Protein AF-A0A4P5VFC8-F1 (afdb_monomer_lite)

Foldseek 3Di:
DDDDPPPPPPPPPVPVLLVVLVVVLVVLVDDPPVVCVVCVVVVNNVVSVVVSVVVNVVSVVVNCVSSCVPVDDPPDDDDDDDDDDD

Structure (mmCIF, N/CA/C/O backbone):
data_AF-A0A4P5VFC8-F1
#
_entry.id   AF-A0A4P5VFC8-F1
#
loop_
_atom_site.group_PDB
_atom_site.id
_atom_site.type_symbol
_atom_site.label_atom_id
_atom_site.label_alt_id
_atom_site.label_comp_id
_atom_site.label_asym_id
_atom_site.label_entity_id
_atom_site.label_seq_id
_atom_site.pdbx_PDB_ins_code
_atom_site.Cartn_x
_atom_site.Cartn_y
_atom_site.Cartn_z
_atom_site.occupancy
_atom_site.B_iso_or_equiv
_atom_site.auth_seq_id
_atom_site.auth_comp_id
_atom_site.auth_asym_id
_atom_site.auth_atom_id
_atom_site.pdbx_PDB_model_num
ATOM 1 N N . MET A 1 1 ? -4.485 -18.978 47.755 1.00 44.91 1 MET A N 1
ATOM 2 C CA . MET A 1 1 ? -5.509 -19.364 46.761 1.00 44.91 1 MET A CA 1
ATOM 3 C C . MET A 1 1 ? -5.990 -18.065 46.150 1.00 44.91 1 MET A C 1
ATOM 5 O O . MET A 1 1 ? -6.981 -17.498 46.588 1.00 44.91 1 MET A O 1
ATOM 9 N N . ASP A 1 2 ? -5.173 -17.527 45.255 1.00 38.22 2 ASP A N 1
ATOM 10 C CA . ASP A 1 2 ? -5.364 -16.234 44.610 1.00 38.22 2 ASP A CA 1
ATOM 11 C C . ASP A 1 2 ? -6.474 -16.345 43.555 1.00 38.22 2 ASP A C 1
ATOM 13 O O . ASP A 1 2 ? -6.461 -17.304 42.775 1.00 38.22 2 ASP A O 1
ATOM 17 N N . PRO A 1 3 ? -7.447 -15.418 43.498 1.00 52.59 3 PRO A N 1
ATOM 18 C CA . PRO A 1 3 ? -8.378 -15.384 42.385 1.00 52.59 3 PRO A CA 1
ATOM 19 C C . PRO A 1 3 ? -7.602 -14.942 41.145 1.00 52.59 3 PRO A C 1
ATOM 21 O O . PRO A 1 3 ? -7.144 -13.803 41.050 1.00 52.59 3 PRO A O 1
ATOM 24 N N . VAL A 1 4 ? -7.429 -15.878 40.210 1.00 54.38 4 VAL A N 1
ATOM 25 C CA . VAL A 1 4 ? -6.830 -15.624 38.903 1.00 54.38 4 VAL A CA 1
ATOM 26 C C . VAL A 1 4 ? -7.543 -14.422 38.284 1.00 54.38 4 VAL A C 1
ATOM 28 O O . VAL A 1 4 ? -8.768 -14.404 38.141 1.00 54.38 4 VAL A O 1
ATOM 31 N N . SER A 1 5 ? -6.777 -13.371 38.005 1.00 47.16 5 SER A N 1
ATOM 32 C CA . SER A 1 5 ? -7.277 -12.161 37.376 1.00 47.16 5 SER A CA 1
ATOM 33 C C . SER A 1 5 ? -7.861 -12.522 36.015 1.00 47.16 5 SER A C 1
ATOM 35 O O . SER A 1 5 ? -7.131 -12.735 35.049 1.00 47.16 5 SER A O 1
ATOM 37 N N . LEU A 1 6 ? -9.190 -12.555 35.936 1.00 47.81 6 LEU A N 1
ATOM 38 C CA . LEU A 1 6 ? -9.962 -12.503 34.698 1.00 47.81 6 LEU A CA 1
ATOM 39 C C . LEU A 1 6 ? -9.840 -11.102 34.080 1.00 47.81 6 LEU A C 1
ATOM 41 O O . LEU A 1 6 ? -10.826 -10.428 33.810 1.00 47.81 6 LEU A O 1
ATOM 45 N N . ALA A 1 7 ? -8.608 -10.664 33.822 1.00 44.16 7 ALA A N 1
ATOM 46 C CA . ALA A 1 7 ? -8.329 -9.617 32.855 1.00 44.16 7 ALA A CA 1
ATOM 47 C C . ALA A 1 7 ? -8.390 -10.244 31.453 1.00 44.16 7 ALA A C 1
ATOM 49 O O . ALA A 1 7 ? -7.433 -10.212 30.682 1.00 44.16 7 ALA A O 1
ATOM 50 N N . GLN A 1 8 ? -9.529 -10.858 31.124 1.00 46.47 8 GLN A N 1
ATOM 51 C CA . GLN A 1 8 ? -9.930 -10.979 29.735 1.00 46.47 8 GLN A CA 1
ATOM 52 C C . GLN A 1 8 ? -10.254 -9.558 29.305 1.00 46.47 8 GLN A C 1
ATOM 54 O O . GLN A 1 8 ? -11.314 -9.028 29.620 1.00 46.47 8 GLN A O 1
ATOM 59 N N . GLY A 1 9 ? -9.262 -8.924 28.678 1.00 43.66 9 GLY A N 1
ATOM 60 C CA . GLY A 1 9 ? -9.414 -7.661 27.982 1.00 43.66 9 GLY A CA 1
ATOM 61 C C . GLY A 1 9 ? -10.506 -7.813 26.937 1.00 43.66 9 GLY A C 1
ATOM 62 O O . GLY A 1 9 ? -10.258 -8.247 25.813 1.00 43.66 9 GLY A O 1
ATOM 63 N N . ASP A 1 10 ? -11.715 -7.471 27.351 1.00 48.72 10 ASP A N 1
ATOM 64 C CA . ASP A 1 10 ? -12.855 -7.186 26.507 1.00 48.72 10 ASP A CA 1
ATOM 65 C C . ASP A 1 10 ? -12.561 -5.882 25.760 1.00 48.72 10 ASP A C 1
ATOM 67 O O . ASP A 1 10 ? -12.973 -4.796 26.148 1.00 48.72 10 ASP A O 1
ATOM 71 N N . ASN A 1 11 ? -11.690 -5.963 24.756 1.00 51.34 11 ASN A N 1
ATOM 72 C CA . ASN A 1 11 ? -11.592 -4.941 23.722 1.00 51.34 11 ASN A CA 1
ATOM 73 C C . ASN A 1 11 ? -11.034 -5.539 22.433 1.00 51.34 11 ASN A C 1
ATOM 75 O O . ASN A 1 11 ? -10.156 -4.985 21.767 1.00 51.34 11 ASN A O 1
ATOM 79 N N . ARG A 1 12 ? -11.537 -6.723 22.080 1.00 53.94 12 ARG A N 1
ATOM 80 C CA . ARG A 1 12 ? -11.532 -7.104 20.681 1.00 53.94 12 ARG A CA 1
ATOM 81 C C . ARG A 1 12 ? -12.525 -6.182 19.997 1.00 53.94 12 ARG A C 1
ATOM 83 O O . ARG A 1 12 ? -13.723 -6.445 19.98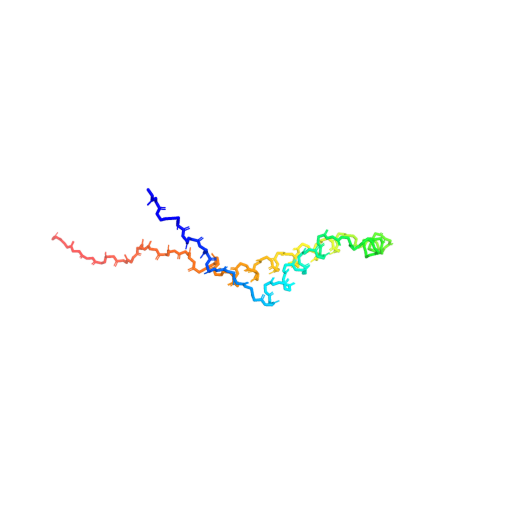0 1.00 53.94 12 ARG A O 1
ATOM 90 N N . ILE A 1 13 ? -12.027 -5.084 19.444 1.00 56.91 13 ILE A N 1
ATOM 91 C CA . ILE A 1 13 ? -12.724 -4.399 18.361 1.00 56.91 13 ILE A CA 1
ATOM 92 C C . ILE A 1 13 ? -12.676 -5.359 17.162 1.00 56.91 13 ILE A C 1
ATOM 94 O O . ILE A 1 13 ? -11.991 -5.104 16.181 1.00 56.91 13 ILE A O 1
ATOM 98 N N . ASP A 1 14 ? -13.379 -6.493 17.251 1.00 60.97 14 ASP A N 1
ATOM 99 C CA . ASP A 1 14 ? -13.657 -7.421 16.152 1.00 60.97 14 ASP A CA 1
ATOM 100 C C . ASP A 1 14 ? -14.720 -6.751 15.270 1.00 60.97 14 ASP A C 1
ATOM 102 O O . ASP A 1 14 ? -15.852 -7.207 15.107 1.00 60.97 14 ASP A O 1
ATOM 106 N N . SER A 1 15 ? -14.388 -5.561 14.777 1.00 76.31 15 SER A N 1
ATOM 107 C CA . SER A 1 15 ? -15.171 -4.903 13.754 1.00 76.31 15 SER A CA 1
ATOM 108 C C . SER A 1 15 ? -14.758 -5.537 12.431 1.00 76.31 15 SER A C 1
ATOM 110 O O . SER A 1 15 ? -13.572 -5.471 12.095 1.00 76.31 15 SER A O 1
ATOM 112 N N . PRO A 1 16 ? -15.699 -6.061 11.624 1.00 86.56 16 PRO A N 1
ATOM 113 C CA . PRO A 1 16 ? -15.416 -6.514 10.260 1.00 86.56 16 PRO A CA 1
ATOM 114 C C . PRO A 1 16 ? -14.637 -5.476 9.438 1.00 86.56 16 PRO A C 1
ATOM 116 O O . PRO A 1 16 ? -13.892 -5.808 8.519 1.00 86.56 16 PRO A O 1
ATOM 119 N N . HIS A 1 17 ? -14.782 -4.197 9.793 1.00 86.38 17 HIS A N 1
ATOM 120 C CA . HIS A 1 17 ? -14.051 -3.088 9.201 1.00 86.38 17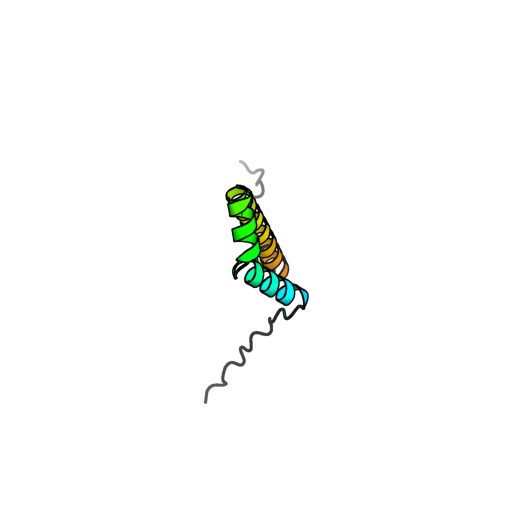 HIS A CA 1
ATOM 121 C C . HIS A 1 17 ? -12.563 -3.056 9.597 1.00 86.38 17 HIS A C 1
ATOM 123 O O . HIS A 1 17 ? -11.718 -2.742 8.761 1.00 86.38 17 HIS A O 1
ATOM 129 N N . LEU A 1 18 ? -12.224 -3.383 10.847 1.00 91.19 18 LEU A N 1
ATOM 130 C CA . LEU A 1 18 ? -10.836 -3.498 11.306 1.00 91.19 18 LEU A CA 1
ATOM 131 C C . LEU A 1 18 ? -10.148 -4.709 10.663 1.00 91.19 18 LEU A C 1
ATOM 133 O O . LEU A 1 18 ? -9.018 -4.589 10.188 1.00 91.19 18 LEU A O 1
ATOM 137 N N . ASP A 1 19 ? -10.851 -5.838 10.579 1.00 91.06 19 ASP A N 1
ATOM 138 C CA . ASP A 1 19 ? -10.358 -7.044 9.907 1.00 91.06 19 ASP A CA 1
ATOM 139 C C . ASP A 1 19 ? -10.097 -6.798 8.423 1.00 91.06 19 ASP A C 1
ATOM 141 O O . ASP A 1 19 ? -9.036 -7.162 7.910 1.00 91.06 19 ASP A O 1
ATOM 145 N N . ALA A 1 20 ? -11.013 -6.099 7.745 1.00 93.50 20 ALA A N 1
ATOM 146 C CA . ALA A 1 20 ? -10.822 -5.687 6.360 1.00 93.50 20 ALA A CA 1
ATOM 147 C C . ALA A 1 20 ? -9.570 -4.808 6.195 1.00 93.50 20 ALA A C 1
ATOM 149 O O . ALA A 1 20 ? -8.778 -5.042 5.285 1.00 93.50 20 ALA A O 1
ATOM 150 N N . ILE A 1 21 ? -9.335 -3.839 7.088 1.00 94.12 21 ILE A N 1
ATOM 151 C CA . ILE A 1 21 ? -8.129 -2.995 7.035 1.00 94.12 21 ILE A CA 1
ATOM 152 C C . ILE A 1 21 ? -6.857 -3.820 7.257 1.00 94.12 21 ILE A C 1
ATOM 154 O O . ILE A 1 21 ? -5.877 -3.637 6.535 1.00 94.12 21 ILE A O 1
ATOM 158 N N . ASN A 1 22 ? -6.861 -4.742 8.220 1.00 92.81 22 ASN A N 1
ATOM 159 C CA . ASN A 1 22 ? -5.719 -5.619 8.480 1.00 92.81 22 ASN A CA 1
ATOM 160 C C . ASN A 1 22 ? -5.416 -6.532 7.282 1.00 92.81 22 ASN A C 1
ATOM 162 O O . ASN A 1 22 ? -4.245 -6.729 6.945 1.00 92.81 22 ASN A O 1
ATOM 166 N N . LEU A 1 23 ? -6.452 -7.043 6.611 1.00 93.25 23 LEU A N 1
ATOM 167 C CA . LEU A 1 23 ? -6.314 -7.818 5.380 1.00 93.25 23 LEU A CA 1
ATOM 168 C C . LEU A 1 23 ? -5.711 -6.967 4.254 1.00 93.25 23 LEU A C 1
ATOM 170 O O . LEU A 1 23 ? -4.693 -7.350 3.686 1.00 93.25 23 LEU A O 1
ATOM 174 N N . MET A 1 24 ? -6.255 -5.771 4.006 1.00 93.62 24 MET A N 1
ATOM 175 C CA . MET A 1 24 ? -5.746 -4.853 2.976 1.00 93.62 24 MET A CA 1
ATOM 176 C C . MET A 1 24 ? -4.280 -4.461 3.220 1.00 93.62 24 MET A C 1
ATOM 178 O O . MET A 1 24 ? -3.478 -4.433 2.289 1.00 93.62 24 MET A O 1
ATOM 182 N N . LEU A 1 25 ? -3.897 -4.191 4.474 1.00 94.44 25 LEU A N 1
ATOM 183 C CA . LEU A 1 25 ? -2.509 -3.897 4.848 1.00 94.44 25 LEU A CA 1
ATOM 184 C C . LEU A 1 25 ? -1.574 -5.081 4.584 1.00 94.44 25 LEU A C 1
ATOM 186 O O . LEU A 1 25 ? -0.431 -4.889 4.161 1.00 94.44 25 LEU A O 1
ATOM 190 N N . ARG A 1 26 ? -2.043 -6.306 4.846 1.00 93.12 26 ARG A N 1
ATOM 191 C CA . ARG A 1 26 ? -1.287 -7.521 4.546 1.00 93.12 26 ARG A CA 1
ATOM 192 C C . ARG A 1 26 ? -1.101 -7.670 3.042 1.00 93.12 26 ARG A C 1
ATOM 194 O O . ARG A 1 26 ? 0.042 -7.813 2.624 1.00 93.12 26 ARG A O 1
ATOM 201 N N . ASP A 1 27 ? -2.163 -7.541 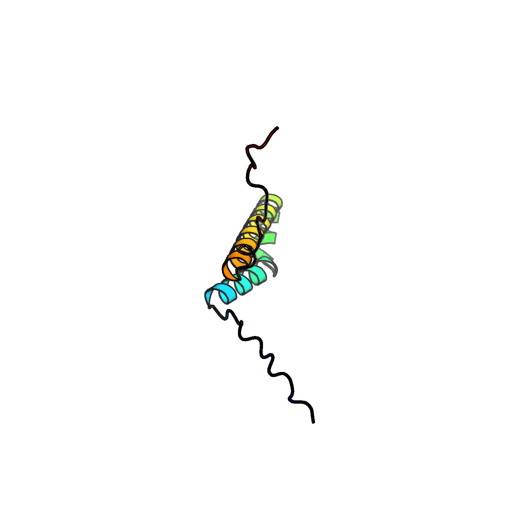2.255 1.00 91.38 27 ASP A N 1
ATOM 202 C CA . ASP A 1 27 ? -2.124 -7.682 0.794 1.00 91.38 27 ASP A CA 1
ATOM 203 C C . ASP A 1 27 ? -1.171 -6.672 0.145 1.00 91.38 27 ASP A C 1
ATOM 205 O O . ASP A 1 27 ? -0.342 -7.034 -0.689 1.00 91.38 27 ASP A O 1
ATOM 209 N N . LEU A 1 28 ? -1.188 -5.415 0.601 1.00 90.81 28 LEU A N 1
ATOM 210 C CA . LEU A 1 28 ? -0.253 -4.393 0.121 1.00 90.81 28 LEU A CA 1
ATOM 211 C C . LEU A 1 28 ? 1.209 -4.727 0.437 1.00 90.81 28 LEU A C 1
ATOM 213 O O . LEU A 1 28 ? 2.095 -4.441 -0.368 1.00 90.81 28 LEU A O 1
ATOM 217 N N . ARG A 1 29 ? 1.478 -5.355 1.588 1.00 86.69 29 ARG A N 1
ATOM 218 C CA . ARG A 1 29 ? 2.828 -5.796 1.975 1.00 86.69 29 ARG A CA 1
ATOM 219 C C . ARG A 1 29 ? 3.250 -7.073 1.253 1.00 86.69 29 ARG A C 1
ATOM 221 O O . ARG A 1 29 ? 4.428 -7.234 0.925 1.00 86.69 29 ARG A O 1
ATOM 228 N N . THR A 1 30 ? 2.323 -7.996 1.014 1.00 78.06 30 THR A N 1
ATOM 229 C CA . THR A 1 30 ? 2.622 -9.314 0.456 1.00 78.06 30 THR A CA 1
ATOM 230 C C . THR A 1 30 ? 2.248 -9.419 -1.013 1.00 78.06 30 THR A C 1
ATOM 232 O O . THR A 1 30 ? 1.171 -9.869 -1.373 1.00 78.06 30 THR A O 1
ATOM 235 N N . ARG A 1 31 ? 3.268 -9.157 -1.837 1.00 63.50 31 ARG A N 1
ATOM 236 C CA . ARG A 1 31 ? 3.471 -9.738 -3.174 1.00 63.50 31 ARG A CA 1
ATOM 237 C C . ARG A 1 31 ? 2.396 -9.431 -4.213 1.00 63.50 31 ARG A C 1
ATOM 239 O O . ARG A 1 31 ? 1.667 -10.304 -4.668 1.00 63.50 31 ARG A O 1
ATOM 246 N N . HIS A 1 32 ? 2.498 -8.232 -4.766 1.00 81.38 32 HIS A N 1
ATOM 247 C CA . HIS A 1 32 ? 2.023 -7.959 -6.117 1.00 81.38 32 HIS A CA 1
ATOM 248 C C . HIS A 1 32 ? 3.144 -8.162 -7.150 1.00 81.38 32 HIS A C 1
ATOM 250 O O . HIS A 1 32 ? 3.500 -7.224 -7.859 1.00 81.38 32 HIS A O 1
ATOM 256 N N . ASP A 1 33 ? 3.742 -9.361 -7.213 1.00 82.50 33 ASP A N 1
ATOM 257 C CA . ASP A 1 33 ? 4.878 -9.646 -8.114 1.00 82.50 33 ASP A CA 1
ATOM 258 C C . ASP A 1 33 ? 4.544 -9.319 -9.576 1.00 82.50 33 ASP A C 1
ATOM 260 O O . ASP A 1 33 ? 5.305 -8.620 -10.241 1.00 82.50 33 ASP A O 1
ATOM 264 N N . ASP A 1 34 ? 3.348 -9.684 -10.035 1.00 88.12 34 ASP A N 1
ATOM 265 C CA . ASP A 1 34 ? 2.878 -9.357 -11.382 1.00 88.12 34 ASP A CA 1
ATOM 266 C C . ASP A 1 34 ? 2.744 -7.847 -11.630 1.00 88.12 34 ASP A C 1
ATOM 268 O O . ASP A 1 34 ? 3.085 -7.355 -12.707 1.00 88.12 34 ASP A O 1
ATOM 272 N N . ILE A 1 35 ? 2.249 -7.086 -10.647 1.00 87.75 35 ILE A N 1
ATOM 273 C CA . ILE A 1 35 ? 2.113 -5.625 -10.768 1.00 87.75 35 ILE A CA 1
ATOM 274 C C . ILE A 1 35 ? 3.497 -4.976 -10.739 1.00 87.75 35 ILE A C 1
ATOM 276 O O . ILE A 1 35 ? 3.763 -4.102 -11.559 1.00 87.75 35 ILE A O 1
ATOM 280 N N . ARG A 1 36 ? 4.399 -5.435 -9.863 1.00 88.88 36 ARG A N 1
ATOM 281 C CA . ARG A 1 36 ? 5.787 -4.960 -9.792 1.00 88.88 36 ARG A CA 1
ATOM 282 C C . ARG A 1 36 ? 6.542 -5.227 -11.086 1.00 88.88 36 ARG A C 1
ATOM 284 O O . ARG A 1 36 ? 7.197 -4.323 -11.591 1.00 88.88 36 ARG A O 1
ATOM 291 N N . HIS A 1 37 ? 6.406 -6.421 -11.661 1.00 91.81 37 HIS A N 1
ATOM 292 C CA . HIS A 1 37 ? 6.994 -6.744 -12.959 1.00 91.81 37 HIS A CA 1
ATOM 293 C C . HIS A 1 37 ? 6.443 -5.855 -14.071 1.00 91.81 37 HIS A C 1
ATOM 295 O O . HIS A 1 37 ? 7.216 -5.315 -14.859 1.00 91.81 37 HIS A O 1
ATOM 301 N N . ARG A 1 38 ? 5.121 -5.641 -14.121 1.00 91.81 38 ARG A N 1
ATOM 302 C CA . ARG A 1 38 ? 4.523 -4.721 -15.098 1.00 91.81 38 ARG A CA 1
ATOM 303 C C . ARG A 1 38 ? 5.007 -3.285 -14.909 1.00 91.81 38 ARG A C 1
ATOM 305 O O . ARG A 1 38 ? 5.296 -2.630 -15.904 1.00 91.81 38 ARG A O 1
ATOM 312 N N . ALA A 1 39 ? 5.123 -2.805 -13.674 1.00 92.69 39 ALA A N 1
ATOM 313 C CA . ALA A 1 39 ? 5.613 -1.460 -13.391 1.00 92.69 39 ALA A CA 1
ATOM 314 C C . ALA A 1 39 ? 7.087 -1.297 -13.773 1.00 92.69 39 ALA A C 1
ATOM 316 O O . ALA A 1 39 ? 7.433 -0.331 -14.445 1.00 92.69 39 ALA A O 1
ATOM 317 N N . ALA A 1 40 ? 7.927 -2.285 -13.462 1.00 91.88 40 ALA A N 1
ATOM 318 C CA . ALA A 1 40 ? 9.321 -2.310 -13.892 1.00 91.88 40 ALA A CA 1
ATOM 319 C C . ALA A 1 40 ? 9.446 -2.315 -15.419 1.00 91.88 40 ALA A C 1
ATOM 321 O O . ALA A 1 40 ? 10.216 -1.537 -15.974 1.00 91.88 40 ALA A O 1
ATOM 322 N N . PHE A 1 41 ? 8.633 -3.120 -16.108 1.00 93.00 41 PHE A N 1
ATOM 323 C CA . PHE A 1 41 ? 8.602 -3.160 -17.571 1.00 93.00 41 PHE A CA 1
ATOM 324 C C . PHE A 1 41 ? 8.158 -1.828 -18.193 1.00 93.00 41 PHE A C 1
ATOM 326 O O . PHE A 1 41 ? 8.650 -1.432 -19.245 1.00 93.00 41 PHE A O 1
ATOM 333 N N . ARG A 1 42 ? 7.221 -1.126 -17.550 1.00 93.94 42 ARG A N 1
ATOM 334 C CA . ARG A 1 42 ? 6.726 0.186 -17.991 1.00 93.94 42 ARG A CA 1
ATOM 335 C C . ARG A 1 42 ? 7.589 1.357 -17.513 1.00 93.94 42 ARG A C 1
ATOM 337 O O . ARG A 1 42 ? 7.332 2.478 -17.935 1.00 93.94 42 ARG A O 1
ATOM 344 N N . GLY A 1 43 ? 8.585 1.111 -16.661 1.00 94.06 43 GLY A N 1
ATOM 345 C CA . GLY A 1 43 ? 9.426 2.147 -16.062 1.00 94.06 43 GLY A CA 1
ATOM 346 C C . GLY A 1 43 ? 8.749 2.969 -14.959 1.00 94.06 43 GLY A C 1
ATOM 347 O O . GLY A 1 43 ? 9.279 4.013 -14.606 1.00 94.06 43 GLY A O 1
ATOM 348 N N . CYS A 1 44 ? 7.618 2.519 -14.404 1.00 94.38 44 CYS A N 1
ATOM 349 C CA . CYS A 1 44 ? 6.847 3.233 -13.375 1.00 94.38 44 CYS A CA 1
ATOM 350 C C . CYS A 1 44 ? 6.949 2.606 -11.969 1.00 94.38 44 CYS A C 1
ATOM 352 O O . CYS A 1 44 ? 6.015 2.650 -11.164 1.00 94.38 44 CYS A O 1
ATOM 354 N N . THR A 1 45 ? 8.075 1.949 -11.672 1.00 92.56 45 THR A N 1
ATOM 355 C CA . THR A 1 45 ? 8.310 1.307 -10.367 1.00 92.56 45 THR A CA 1
ATOM 356 C C . THR A 1 45 ? 8.238 2.309 -9.218 1.00 92.56 45 THR A C 1
ATOM 358 O O . THR A 1 45 ? 7.684 1.990 -8.170 1.00 92.56 45 THR A O 1
ATOM 361 N N . THR A 1 46 ? 8.785 3.511 -9.401 1.00 94.38 46 THR A N 1
ATOM 362 C CA . THR A 1 46 ? 8.815 4.548 -8.362 1.00 94.38 46 THR A CA 1
ATOM 363 C C . THR A 1 46 ? 7.404 4.992 -8.001 1.00 94.38 46 THR A C 1
ATOM 365 O O . THR A 1 46 ? 7.048 5.012 -6.8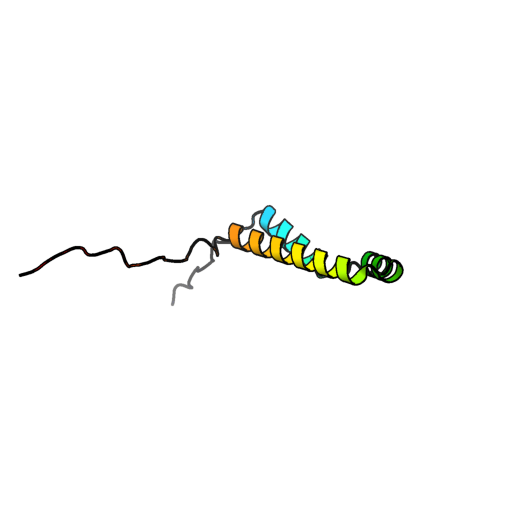30 1.00 94.38 46 THR A O 1
ATOM 368 N N . GLU A 1 47 ? 6.574 5.271 -9.000 1.00 95.19 47 GLU A N 1
ATOM 369 C CA . GLU A 1 47 ? 5.183 5.686 -8.849 1.00 95.19 47 GLU A CA 1
ATOM 370 C C . GLU A 1 47 ? 4.357 4.602 -8.158 1.00 95.19 47 GLU A C 1
ATOM 372 O O . GLU A 1 47 ? 3.561 4.904 -7.270 1.00 95.19 47 GLU A O 1
ATOM 377 N N . LEU A 1 48 ? 4.589 3.333 -8.512 1.00 92.69 48 LEU A N 1
ATOM 378 C CA . LEU A 1 48 ? 3.950 2.205 -7.843 1.00 92.69 48 LEU A CA 1
ATOM 379 C C . LEU A 1 48 ? 4.319 2.147 -6.353 1.00 92.69 48 LEU A C 1
ATOM 381 O O . LEU A 1 48 ? 3.439 1.949 -5.517 1.00 92.69 48 LEU A O 1
ATOM 385 N N . LEU A 1 49 ? 5.603 2.301 -6.018 1.00 92.06 49 LEU A N 1
ATOM 386 C CA . LEU A 1 49 ? 6.071 2.252 -4.630 1.00 92.06 49 LEU A CA 1
ATOM 387 C C . LEU A 1 49 ? 5.561 3.444 -3.815 1.00 92.06 49 LEU A C 1
ATOM 389 O O . LEU A 1 49 ? 5.128 3.251 -2.680 1.00 92.06 49 LEU A O 1
ATOM 393 N N . THR A 1 50 ? 5.555 4.646 -4.397 1.00 95.44 50 THR A N 1
ATOM 394 C CA . THR A 1 50 ? 4.991 5.847 -3.768 1.00 95.44 50 THR A CA 1
ATOM 395 C C . THR A 1 50 ? 3.510 5.650 -3.462 1.00 95.44 50 THR A C 1
ATOM 397 O O . THR A 1 50 ? 3.100 5.806 -2.315 1.00 95.44 50 THR A O 1
ATOM 400 N N . LEU A 1 51 ? 2.721 5.210 -4.446 1.00 94.25 51 LEU A N 1
ATOM 401 C CA . LEU A 1 51 ? 1.290 4.964 -4.259 1.00 94.25 51 LEU A CA 1
ATOM 402 C C . LEU A 1 51 ? 1.024 3.879 -3.205 1.00 94.25 51 LEU A C 1
ATOM 404 O O . LEU A 1 51 ? 0.104 3.996 -2.396 1.00 94.25 51 LEU A O 1
ATOM 408 N N . GLN A 1 52 ? 1.831 2.815 -3.200 1.00 93.56 52 GLN A N 1
ATOM 409 C CA . GLN A 1 52 ? 1.727 1.760 -2.196 1.00 93.56 52 GLN A CA 1
ATOM 410 C C . GLN A 1 52 ? 1.972 2.313 -0.786 1.00 93.56 52 GLN A C 1
ATOM 412 O O . GLN A 1 52 ? 1.228 1.970 0.134 1.00 93.56 52 GLN A O 1
ATOM 417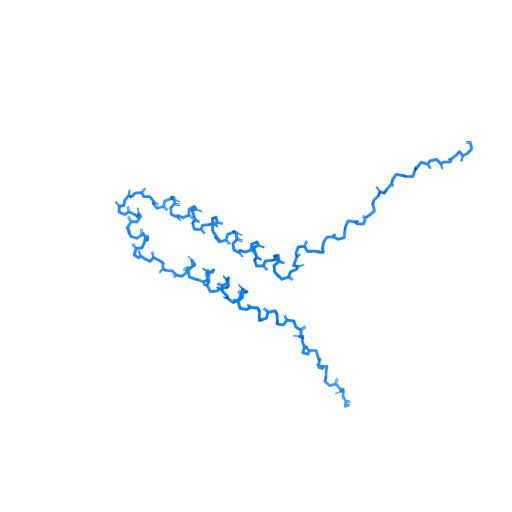 N N . GLN A 1 53 ? 2.991 3.158 -0.617 1.00 94.31 53 GLN A N 1
ATOM 418 C CA . GLN A 1 53 ? 3.315 3.774 0.666 1.00 94.31 53 GLN A CA 1
ATOM 419 C C . GLN A 1 53 ? 2.187 4.697 1.144 1.00 94.31 53 GLN A C 1
ATOM 421 O O . GLN A 1 53 ? 1.705 4.529 2.262 1.00 94.31 53 GLN A O 1
ATOM 426 N N . GLU A 1 54 ? 1.691 5.584 0.277 1.00 96.62 54 GLU A N 1
ATOM 427 C CA . GLU A 1 54 ? 0.568 6.481 0.589 1.00 96.62 54 GLU A CA 1
ATOM 428 C C . GLU A 1 54 ? -0.681 5.707 1.036 1.00 96.62 54 GLU A C 1
ATOM 430 O O . GLU A 1 54 ? -1.344 6.066 2.013 1.00 96.62 54 GLU A O 1
ATOM 435 N N . LEU A 1 55 ? -0.990 4.601 0.355 1.00 95.56 55 LEU A N 1
ATOM 436 C CA . LEU A 1 55 ? -2.138 3.767 0.693 1.00 95.56 55 LEU A CA 1
ATOM 437 C C . LEU A 1 55 ? -1.947 3.023 2.022 1.00 95.56 55 LEU A C 1
ATOM 439 O O . LEU A 1 55 ? -2.898 2.884 2.797 1.00 95.56 55 LEU A O 1
ATOM 443 N N . MET A 1 56 ? -0.729 2.558 2.307 1.00 95.50 56 MET A N 1
ATOM 444 C CA . MET A 1 56 ? -0.401 1.957 3.598 1.00 95.50 56 MET A CA 1
ATOM 445 C C . MET A 1 56 ? -0.559 2.963 4.742 1.00 95.50 56 MET A C 1
ATOM 447 O O . MET A 1 56 ? -1.175 2.626 5.754 1.00 95.50 56 MET A O 1
ATOM 451 N N . ASP A 1 57 ? -0.063 4.188 4.571 1.00 96.38 57 ASP A N 1
ATOM 452 C CA . ASP A 1 57 ? -0.158 5.247 5.580 1.00 96.38 57 ASP A CA 1
ATOM 453 C C . ASP A 1 57 ? -1.617 5.630 5.852 1.00 96.38 57 ASP A C 1
ATOM 455 O O . ASP A 1 57 ? -2.041 5.705 7.009 1.00 96.38 57 ASP A O 1
ATOM 459 N N . TYR A 1 58 ? -2.427 5.758 4.796 1.00 96.31 58 TYR A N 1
ATOM 460 C CA . TYR A 1 58 ? -3.867 5.984 4.917 1.00 96.31 58 TYR A CA 1
ATOM 461 C C . TYR A 1 58 ? -4.568 4.876 5.720 1.00 96.31 58 TYR A C 1
ATOM 463 O O . TYR A 1 58 ? -5.366 5.154 6.620 1.00 96.31 58 TYR A O 1
ATOM 471 N N . LEU A 1 59 ? -4.280 3.606 5.418 1.00 95.50 59 LEU A N 1
ATOM 472 C CA . LEU A 1 59 ? -4.903 2.471 6.103 1.00 95.50 59 LEU A CA 1
ATOM 473 C C . LEU A 1 59 ? -4.464 2.365 7.569 1.00 95.50 59 LEU A C 1
ATOM 475 O O . LEU A 1 59 ? -5.294 2.048 8.422 1.00 95.50 59 LEU A O 1
ATOM 479 N N . LEU A 1 60 ? -3.201 2.669 7.880 1.00 94.25 60 LEU A N 1
ATOM 480 C CA . LEU A 1 60 ? -2.703 2.730 9.256 1.00 94.25 60 LEU A CA 1
ATOM 481 C C . LEU A 1 60 ? -3.390 3.844 10.048 1.00 94.25 60 LEU A C 1
ATOM 483 O O . LEU A 1 60 ? -3.928 3.580 11.122 1.00 94.25 60 LEU A O 1
ATOM 487 N N . GLN A 1 61 ? -3.479 5.050 9.486 1.00 93.88 61 GLN A N 1
ATOM 488 C CA . GLN A 1 61 ? -4.190 6.160 10.117 1.00 93.88 61 GLN A CA 1
ATOM 489 C C . GLN A 1 61 ? -5.665 5.813 10.364 1.00 93.88 61 GLN A C 1
ATOM 491 O O . GLN A 1 61 ? -6.210 6.066 11.440 1.00 93.88 61 GLN A O 1
ATOM 496 N N . LYS A 1 62 ? -6.319 5.186 9.381 1.00 91.25 62 LYS A N 1
ATOM 497 C CA . LYS A 1 62 ? -7.711 4.740 9.497 1.00 91.25 62 LYS A CA 1
ATOM 498 C C . LYS A 1 62 ? -7.883 3.695 10.600 1.00 91.25 62 LYS A C 1
ATOM 500 O O . LYS A 1 62 ? -8.844 3.780 11.363 1.00 91.25 62 LYS A O 1
ATOM 505 N N . LYS A 1 63 ? -6.948 2.746 10.708 1.00 91.00 63 LYS A N 1
ATOM 506 C CA . LYS A 1 63 ? -6.898 1.747 11.782 1.00 91.00 63 LYS A CA 1
ATOM 507 C C . LYS A 1 63 ? -6.788 2.416 13.153 1.00 91.00 63 LYS A C 1
ATOM 509 O O . LYS A 1 63 ? -7.535 2.069 14.059 1.00 91.00 63 LYS A O 1
ATOM 514 N N . ASP A 1 64 ? -5.885 3.378 13.304 1.00 89.69 64 ASP A N 1
ATOM 515 C CA . ASP A 1 64 ? -5.641 4.054 14.584 1.00 89.69 64 ASP A CA 1
ATOM 516 C C . ASP A 1 64 ? -6.845 4.891 15.034 1.00 89.69 64 ASP A C 1
ATOM 518 O O . ASP A 1 64 ? -7.187 4.902 16.218 1.00 89.69 64 ASP A O 1
ATOM 522 N N . ASN A 1 65 ? -7.551 5.514 14.086 1.00 88.19 65 ASN A N 1
ATOM 523 C CA . ASN A 1 65 ? -8.808 6.215 14.351 1.00 88.19 65 ASN A CA 1
ATOM 524 C C . ASN A 1 65 ? -9.920 5.264 14.821 1.00 88.19 65 ASN A C 1
ATOM 526 O O . ASN A 1 65 ? -10.666 5.604 15.734 1.00 88.19 65 ASN A O 1
ATOM 530 N N . LEU A 1 66 ? -10.021 4.067 14.232 1.00 85.56 66 LEU A N 1
ATOM 531 C CA . LEU A 1 66 ? -10.999 3.047 14.639 1.00 85.56 66 LEU A CA 1
ATOM 532 C C . LEU A 1 66 ? -10.697 2.451 16.013 1.00 85.56 66 LEU A C 1
ATOM 534 O O . LEU A 1 66 ? -11.616 2.114 16.751 1.00 85.56 66 LEU A O 1
ATOM 538 N N . LEU A 1 67 ? -9.415 2.334 16.355 1.00 84.00 67 LEU A N 1
ATOM 539 C CA . LEU A 1 67 ? -8.960 1.857 17.658 1.00 84.00 67 LEU A CA 1
ATOM 540 C C . LEU A 1 67 ? -9.011 2.946 18.746 1.00 84.00 67 LEU A C 1
ATOM 542 O O . LEU A 1 67 ? -8.656 2.675 19.890 1.00 84.00 67 LEU A O 1
ATOM 546 N N . GLY A 1 68 ? -9.412 4.178 18.408 1.00 73.88 68 GLY A N 1
ATOM 547 C CA . GLY A 1 68 ? -9.463 5.299 19.352 1.00 73.88 68 GLY A CA 1
ATOM 548 C C . GLY A 1 68 ? -8.089 5.780 19.834 1.00 73.88 68 GLY A C 1
ATOM 549 O O . GLY A 1 68 ? -8.014 6.572 20.772 1.00 73.88 68 GLY A O 1
ATOM 550 N N . VAL A 1 69 ? -6.996 5.353 19.188 1.00 61.34 69 VAL A N 1
ATOM 551 C CA . VAL A 1 69 ? -5.611 5.677 19.588 1.00 61.34 69 VAL A CA 1
ATOM 552 C C . VAL A 1 69 ? -5.323 7.182 19.447 1.00 61.34 69 VAL A C 1
ATOM 554 O O . VAL A 1 69 ? -4.474 7.718 20.153 1.00 61.34 69 VAL A O 1
ATOM 557 N N . ASN A 1 70 ? -6.097 7.898 18.623 1.00 50.94 70 ASN A N 1
ATOM 558 C CA . ASN A 1 70 ? -5.986 9.350 18.434 1.00 50.94 70 ASN A CA 1
ATOM 559 C C . ASN A 1 70 ? -6.919 10.203 19.323 1.00 50.94 70 ASN A C 1
ATOM 561 O O . ASN A 1 70 ? -6.884 11.428 19.221 1.00 50.94 70 ASN A O 1
ATOM 565 N N . SER A 1 71 ? -7.724 9.610 20.216 1.00 47.53 71 SER A N 1
ATOM 566 C CA . SER A 1 71 ? -8.628 10.369 21.107 1.00 47.53 71 SER A CA 1
ATOM 567 C C . SER A 1 71 ? -8.037 10.717 22.480 1.00 47.53 71 SER A C 1
ATOM 569 O O . SER A 1 71 ? -8.701 11.381 23.269 1.00 47.53 71 SER A O 1
ATOM 571 N N . ALA A 1 72 ? -6.789 10.338 22.769 1.00 47.72 72 ALA A N 1
ATOM 572 C CA . ALA A 1 72 ? -6.130 10.635 24.041 1.00 47.72 72 ALA A CA 1
ATOM 573 C C . ALA A 1 72 ? -4.839 11.452 23.854 1.00 47.72 72 ALA A C 1
ATOM 575 O O . ALA A 1 72 ? -3.738 10.987 24.132 1.00 47.72 72 ALA A O 1
ATOM 576 N N . ARG A 1 73 ? -4.968 12.716 23.436 1.00 40.00 73 ARG A N 1
ATOM 577 C CA . ARG A 1 73 ? -4.050 13.757 23.925 1.00 40.00 73 ARG A CA 1
ATOM 578 C C . ARG A 1 73 ? -4.810 14.590 24.955 1.00 40.00 73 ARG A C 1
ATOM 580 O O . ARG A 1 73 ? -5.671 15.369 24.548 1.00 40.00 73 ARG A O 1
ATOM 587 N N . PRO A 1 74 ? -4.506 14.468 26.258 1.00 47.28 74 PRO A N 1
ATOM 588 C CA . PRO A 1 74 ? -4.899 15.478 27.225 1.00 47.28 74 PRO A CA 1
ATOM 589 C C . PRO A 1 74 ? -4.202 16.783 26.825 1.00 47.28 74 PRO A C 1
ATOM 591 O O . PRO A 1 74 ? -2.992 16.927 26.984 1.00 47.28 74 PRO A O 1
ATOM 594 N N . GLN A 1 75 ? -4.943 17.722 26.239 1.00 51.44 75 GLN A N 1
ATOM 595 C CA . GLN A 1 75 ? -4.539 19.122 26.271 1.00 51.44 75 GLN A CA 1
ATOM 596 C C . GLN A 1 75 ? -4.940 19.660 27.641 1.00 51.44 75 GLN A C 1
ATOM 598 O O . GLN A 1 75 ? -6.010 20.240 27.805 1.00 51.44 75 GLN A O 1
ATOM 603 N N . GLU A 1 76 ? -4.104 19.385 28.639 1.00 49.22 76 GLU A N 1
ATOM 604 C CA . GLU A 1 76 ? -4.209 20.025 29.941 1.00 49.22 76 GLU A CA 1
ATOM 605 C C . GLU A 1 76 ? -3.316 21.275 29.968 1.00 49.22 76 GLU A C 1
ATOM 607 O O . GLU A 1 76 ? -2.111 21.205 29.740 1.00 49.22 76 GLU A O 1
ATOM 612 N N . LEU A 1 77 ? -3.973 22.394 30.281 1.00 53.28 77 LEU A N 1
ATOM 613 C CA . LEU A 1 77 ? -3.479 23.568 31.003 1.00 53.28 77 LEU A CA 1
ATOM 614 C C . LEU A 1 77 ? -2.508 24.556 30.326 1.00 53.28 77 LEU A C 1
ATOM 616 O O . LEU A 1 77 ? -1.292 24.463 30.447 1.00 53.28 77 LEU A O 1
ATOM 620 N N . ALA A 1 78 ? -3.081 25.643 29.797 1.00 53.22 78 ALA A N 1
ATOM 621 C CA . ALA A 1 78 ? -2.869 26.985 30.365 1.00 53.22 78 ALA A CA 1
ATOM 622 C C . ALA A 1 78 ? -3.871 27.982 29.751 1.00 53.22 78 ALA A C 1
ATOM 624 O O . ALA A 1 78 ? -3.645 28.545 28.681 1.00 53.22 78 ALA A O 1
ATOM 625 N N . GLY A 1 79 ? -5.004 28.187 30.431 1.00 53.62 79 GLY A N 1
ATOM 626 C CA . GLY A 1 79 ? -5.847 29.364 30.214 1.00 53.62 79 GLY A CA 1
ATOM 627 C C . GLY A 1 79 ? -5.208 30.624 30.829 1.00 53.62 79 GLY A C 1
ATOM 628 O O . GLY A 1 79 ? -4.341 30.503 31.697 1.00 53.62 79 GLY A O 1
ATOM 629 N N . PRO A 1 80 ? -5.609 31.832 30.397 1.00 63.75 80 PRO A N 1
ATOM 630 C CA . PRO A 1 80 ? -4.978 33.082 30.805 1.00 63.75 80 PRO A CA 1
ATOM 631 C C . PRO A 1 80 ? -5.502 33.544 32.172 1.00 63.75 80 PRO A C 1
ATOM 633 O O . PRO A 1 80 ? -6.672 33.904 32.301 1.00 63.75 80 PRO A O 1
ATOM 636 N N . THR A 1 81 ? -4.643 33.597 33.192 1.00 64.94 81 THR A N 1
ATOM 637 C CA . THR A 1 81 ? -4.987 34.278 34.450 1.00 64.94 81 THR A CA 1
ATOM 638 C C . THR A 1 81 ? -4.714 35.770 34.306 1.00 64.94 81 THR A C 1
ATOM 640 O O . THR A 1 81 ? -3.589 36.245 34.448 1.00 64.94 81 THR A O 1
ATOM 643 N N . ILE A 1 82 ? -5.780 36.508 34.008 1.00 60.53 82 ILE A N 1
ATOM 644 C CA . ILE A 1 82 ? -5.873 37.950 34.215 1.00 60.53 82 ILE A CA 1
ATOM 645 C C . ILE A 1 82 ? -5.950 38.228 35.726 1.00 60.53 82 ILE A C 1
ATOM 647 O O . ILE A 1 82 ? -6.854 37.735 36.391 1.00 60.53 82 ILE A O 1
ATOM 651 N N . GLY A 1 83 ? -5.046 39.079 36.223 1.00 55.12 83 GLY A N 1
ATOM 652 C CA . GLY A 1 83 ? -5.298 40.020 37.321 1.00 55.12 83 GLY A CA 1
ATOM 653 C C . GLY A 1 83 ? -5.128 39.534 38.766 1.00 55.12 83 GLY A C 1
ATOM 654 O O . GLY A 1 83 ? -5.938 38.769 39.277 1.00 55.12 83 GLY A O 1
ATOM 655 N N . SER A 1 84 ? -4.175 40.136 39.483 1.00 54.09 84 SER A N 1
ATOM 656 C CA . SER A 1 84 ? -4.437 40.824 40.763 1.00 54.09 84 SER A CA 1
ATOM 657 C C . SER A 1 84 ? -3.198 41.588 41.234 1.00 54.09 84 SER A C 1
ATOM 659 O O . SER A 1 84 ? -2.086 41.080 41.120 1.00 54.09 84 SER A O 1
ATOM 661 N N . GLY A 1 85 ? -3.422 42.822 41.708 1.00 49.69 85 GLY A N 1
ATOM 662 C CA . GLY A 1 85 ? -2.433 43.712 42.337 1.00 49.69 85 GLY A CA 1
ATOM 663 C C . GLY A 1 85 ? -1.973 43.207 43.714 1.00 49.69 85 GLY A C 1
ATOM 664 O O . GLY A 1 85 ? -2.079 42.006 43.977 1.00 49.69 85 GLY A O 1
ATOM 665 N N . PRO A 1 86 ? -1.485 44.067 44.625 1.00 57.03 86 PRO A N 1
ATO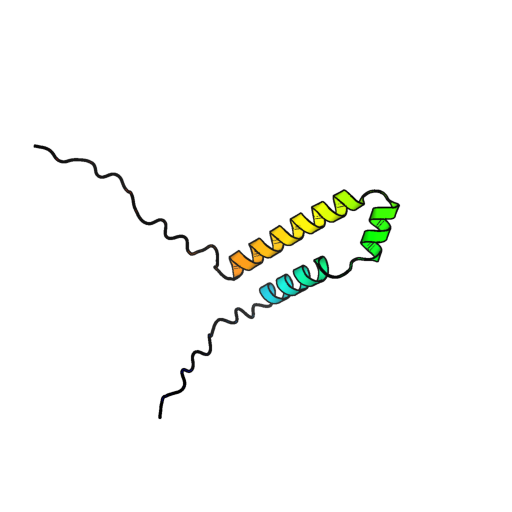M 666 C CA . PRO A 1 86 ? -1.846 45.478 44.832 1.00 57.03 86 PRO A CA 1
ATOM 667 C C . PRO A 1 86 ? -0.886 46.517 44.235 1.00 57.03 86 PRO A C 1
ATOM 669 O O . PRO A 1 86 ? 0.246 46.150 43.853 1.00 57.03 86 PRO A O 1
#

Sequence (86 aa):
MDPVSLAQGDNRIDSPHLDAINLMLRDLRTRHDDIRHRAAFRGCTTELLTLQQELMDYLLQKKDNLLGVNSARPQELAGPTIGSGP

Radius of gyration: 23.4 Å; chains: 1; bounding box: 25×65×65 Å

pLDDT: mean 75.96, std 19.76, range [38.22, 96.62]

Secondary structure (DSSP, 8-state):
---------------HHHHHHHHHHHHHHS--HHHHHHHHHHT-HHHHHHHHHHHHHHHHHHHHHHTTTTS---------------